Protein AF-A0A528GZ54-F1 (afdb_monomer_lite)

Secondary structure (DSSP, 8-state):
--S-S-TT-S--SS--SS--SSTT---TTSTT---TTTS--THHHHT-EE-S--HHHHHHHHHHHHHHHHHHHHHHTTT-TTPPP--------TTSSS-EE-HHHHGGGTT-S--S-SS----GGGS-HHHHHHHHHTTGGGS---

pLDDT: mean 95.81, std 5.02, range [57.47, 98.88]

Sequence (146 aa):
VGPDQLHGFEERLTTDIYPADFGWTPDYRKPGERIDWWYHNLGSVAGAGVAEITNQMEYDDEVAFHAVQKLYDFARVSDDASRRPWCLTVSFTHPHDPYVARRRYWDLYEDCPALEPKVGFIPYDKQDPHSQRLYRASDYDSFDIN

Foldseek 3Di:
DADDPQPPPPDDQDDDLDDPDCPPPDDPVDQLDEDPVPQAACCLVVVAEEDQDDSQRVVLVSLVVSQVVVVVVVVVCVPPPPDDDDDDDRDGPPPPDSNYYHPVVVVVCPPPPPPDDPDDDDDLVRDDPVVVSVCSSRVVVVDDRD

Structure (mmCIF, N/CA/C/O backbone):
data_AF-A0A528GZ54-F1
#
_entry.id   AF-A0A528GZ54-F1
#
loop_
_atom_site.group_PDB
_atom_site.id
_atom_site.type_symbol
_atom_site.label_atom_id
_atom_site.label_alt_id
_atom_site.label_comp_id
_atom_site.label_asym_id
_atom_site.label_entity_id
_atom_site.label_seq_id
_atom_site.pdbx_PDB_ins_code
_atom_site.Cartn_x
_atom_site.Cartn_y
_atom_site.Cartn_z
_atom_site.occupancy
_atom_site.B_iso_or_equiv
_atom_site.auth_seq_id
_atom_site.auth_comp_id
_atom_site.auth_asym_id
_atom_site.auth_atom_id
_atom_site.pdbx_PDB_model_num
ATOM 1 N N . VAL A 1 1 ? 1.351 15.829 5.282 1.00 67.38 1 VAL A N 1
ATOM 2 C CA . VAL A 1 1 ? 2.338 15.059 6.064 1.00 67.38 1 VAL A CA 1
ATOM 3 C C . VAL A 1 1 ? 3.014 16.010 7.036 1.00 67.38 1 VAL A C 1
ATOM 5 O O . VAL A 1 1 ? 3.308 17.137 6.646 1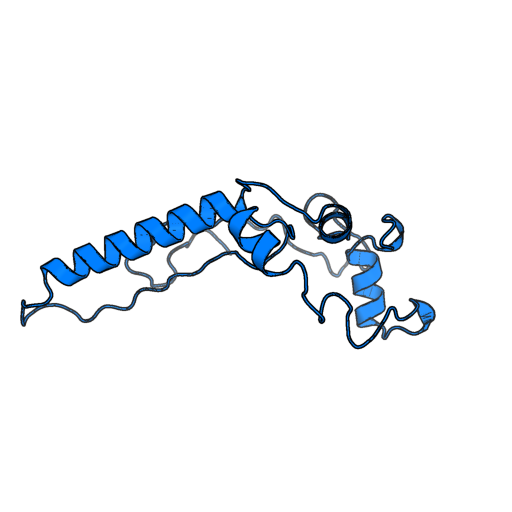.00 67.38 1 VAL A O 1
ATOM 8 N N . GLY A 1 2 ? 3.127 15.627 8.303 1.00 89.56 2 GLY A N 1
ATOM 9 C CA . GLY A 1 2 ? 3.556 16.505 9.387 1.00 89.56 2 GLY A CA 1
ATOM 10 C C . GLY A 1 2 ? 3.183 15.927 10.758 1.00 89.56 2 GLY A C 1
ATOM 11 O O . GLY A 1 2 ? 2.712 14.793 10.834 1.00 89.56 2 GLY A O 1
ATOM 12 N N . PRO A 1 3 ? 3.373 16.688 11.846 1.00 96.19 3 PRO A N 1
ATOM 13 C CA . PRO A 1 3 ? 3.263 16.161 13.209 1.00 96.19 3 PRO A CA 1
ATOM 14 C C . PRO A 1 3 ? 1.842 15.746 13.619 1.00 96.19 3 PRO A C 1
ATOM 16 O O . PRO A 1 3 ? 1.691 14.931 14.523 1.00 96.19 3 PRO A O 1
ATOM 19 N N . ASP A 1 4 ? 0.803 16.297 12.985 1.00 97.69 4 ASP A N 1
ATOM 20 C CA . ASP A 1 4 ? -0.580 15.872 13.219 1.00 97.69 4 ASP A CA 1
ATOM 21 C C . ASP A 1 4 ? -0.868 14.588 12.432 1.00 97.69 4 ASP A C 1
ATOM 23 O O . ASP A 1 4 ? -0.785 14.567 11.206 1.00 97.69 4 ASP A O 1
ATOM 27 N N . GLN A 1 5 ? -1.182 13.519 13.160 1.00 97.81 5 GLN A N 1
ATOM 28 C CA . GLN A 1 5 ? -1.466 12.186 12.624 1.00 97.81 5 GLN A CA 1
ATOM 29 C C . GLN A 1 5 ? -2.929 11.764 12.819 1.00 97.81 5 GLN A C 1
ATOM 31 O O . GLN A 1 5 ? -3.270 10.617 12.521 1.00 97.81 5 GLN A O 1
ATOM 36 N N . LEU A 1 6 ? -3.784 12.667 13.316 1.00 97.94 6 LEU A N 1
ATOM 37 C CA . LEU A 1 6 ? -5.209 12.419 13.540 1.00 97.94 6 LEU A CA 1
ATOM 38 C C . LEU A 1 6 ? -6.087 13.230 12.593 1.00 97.94 6 LEU A C 1
ATOM 40 O O . LEU A 1 6 ? -7.094 12.708 12.128 1.00 97.94 6 LEU A O 1
ATOM 44 N N . HIS A 1 7 ? -5.739 14.490 12.313 1.00 97.81 7 HIS A N 1
ATOM 45 C CA . HIS A 1 7 ? -6.468 15.350 11.371 1.00 97.81 7 HIS A CA 1
ATOM 46 C C . HIS A 1 7 ? -8.009 15.310 11.529 1.00 97.81 7 HIS A C 1
ATOM 48 O O . HIS A 1 7 ? -8.756 15.326 10.552 1.00 97.81 7 HIS A O 1
ATOM 54 N N . GLY A 1 8 ? -8.490 15.269 12.777 1.00 98.06 8 GLY A N 1
ATOM 55 C CA . GLY A 1 8 ? -9.917 15.248 13.121 1.00 98.06 8 GLY A CA 1
ATOM 56 C C . GLY A 1 8 ? -10.486 13.878 13.505 1.00 98.06 8 GLY A C 1
ATOM 57 O O . GLY A 1 8 ? -11.600 13.830 14.024 1.00 98.06 8 GLY A O 1
ATOM 58 N N . PHE A 1 9 ? -9.744 12.780 13.326 1.00 98.50 9 PHE A N 1
ATOM 59 C CA . PHE A 1 9 ? -10.110 11.500 13.934 1.00 98.50 9 PHE A CA 1
ATOM 60 C C . PHE A 1 9 ? -10.015 11.586 15.464 1.00 98.50 9 PHE A C 1
ATOM 62 O O . PHE A 1 9 ? -9.017 12.057 16.006 1.00 98.50 9 PHE A O 1
ATOM 69 N N . GLU A 1 10 ? -11.051 11.110 16.161 1.00 98.56 10 GLU A N 1
ATOM 70 C CA . GLU A 1 10 ? -11.055 11.031 17.632 1.00 98.56 10 GLU A CA 1
ATOM 71 C C . GLU A 1 10 ? -10.040 9.995 18.140 1.00 98.56 10 GLU A C 1
ATOM 73 O O . GLU A 1 10 ? -9.453 10.158 19.205 1.00 98.56 10 GLU A O 1
ATOM 78 N N . GLU A 1 11 ? -9.806 8.944 17.354 1.00 98.62 11 GLU A N 1
ATOM 79 C CA . GLU A 1 11 ? -8.901 7.849 17.676 1.00 98.62 11 GLU A CA 1
ATOM 80 C C . GLU A 1 11 ? -8.326 7.254 16.387 1.00 98.62 11 GLU A C 1
ATOM 82 O O . GLU A 1 11 ? -9.014 7.187 15.365 1.00 98.62 11 GLU A O 1
ATOM 87 N N . ARG A 1 12 ? -7.073 6.793 16.447 1.00 98.56 12 ARG A N 1
ATOM 88 C CA . ARG A 1 12 ? -6.391 6.075 15.366 1.00 98.56 12 ARG A CA 1
ATOM 89 C C . ARG A 1 12 ? -5.801 4.786 15.931 1.00 98.56 12 ARG A C 1
ATOM 91 O O . ARG A 1 12 ? -5.067 4.828 16.912 1.00 98.56 12 ARG A O 1
ATOM 98 N N . LEU A 1 13 ? -6.162 3.655 15.325 1.00 98.62 13 LEU A N 1
ATOM 99 C CA . LEU A 1 13 ? -5.914 2.321 15.891 1.00 98.62 13 LEU A CA 1
ATOM 100 C C . LEU A 1 13 ? -4.545 1.731 15.527 1.00 98.62 13 LEU A C 1
ATOM 102 O O . LEU A 1 13 ? -4.098 0.788 16.168 1.00 98.62 13 LEU A O 1
ATOM 106 N N . THR A 1 14 ? -3.890 2.264 14.498 1.00 98.50 14 THR A N 1
ATOM 107 C CA . THR A 1 14 ? -2.571 1.826 14.025 1.00 98.50 14 THR A CA 1
ATOM 108 C C . THR A 1 14 ? -1.706 3.038 13.688 1.00 98.50 14 THR A C 1
ATOM 110 O O . THR A 1 14 ? -2.213 4.122 13.379 1.00 98.50 14 THR A O 1
ATOM 113 N N . THR A 1 15 ? -0.384 2.866 13.721 1.00 97.88 15 THR A N 1
ATOM 114 C CA . THR A 1 15 ? 0.533 3.838 13.105 1.00 97.88 15 THR A CA 1
ATOM 115 C C . THR A 1 15 ? 0.328 3.891 11.583 1.00 97.88 15 THR A C 1
ATOM 117 O O . THR A 1 15 ? -0.399 3.081 11.007 1.00 97.88 15 THR A O 1
ATOM 120 N N . ASP A 1 16 ? 0.943 4.859 10.910 1.00 97.81 16 ASP A N 1
ATOM 121 C CA . ASP A 1 16 ? 1.087 4.817 9.453 1.00 97.81 16 ASP A CA 1
ATOM 122 C C . ASP A 1 16 ? 2.209 3.850 9.049 1.00 97.81 16 ASP A C 1
ATOM 124 O O . ASP A 1 16 ? 3.203 3.735 9.771 1.00 97.81 16 ASP A O 1
ATOM 128 N N . ILE A 1 17 ? 2.044 3.165 7.915 1.00 97.75 17 ILE A N 1
ATOM 129 C CA . ILE A 1 17 ? 3.095 2.324 7.323 1.00 97.75 17 ILE A CA 1
ATOM 130 C C . ILE A 1 17 ? 4.157 3.180 6.617 1.00 97.75 17 ILE A C 1
ATOM 132 O O . ILE A 1 17 ? 5.301 2.746 6.470 1.00 97.75 17 ILE A O 1
ATOM 136 N N . TYR A 1 18 ? 3.798 4.402 6.206 1.00 96.81 18 TYR A N 1
ATOM 137 C CA . TYR A 1 18 ? 4.689 5.325 5.516 1.00 96.81 18 TYR A CA 1
ATOM 138 C C . TYR A 1 18 ? 5.217 6.456 6.411 1.00 96.81 18 TYR A C 1
ATOM 140 O O . TYR A 1 18 ? 4.609 6.806 7.426 1.00 96.81 18 TYR A O 1
ATOM 148 N N . PRO A 1 19 ? 6.366 7.061 6.045 1.00 94.88 19 PRO A N 1
ATOM 149 C CA . PRO A 1 19 ? 6.961 8.147 6.813 1.00 94.88 19 PRO A CA 1
ATOM 150 C C . PRO A 1 19 ? 6.040 9.364 6.961 1.00 94.88 19 PRO A C 1
ATOM 152 O O . PRO A 1 19 ? 5.375 9.797 6.020 1.00 94.88 19 PRO A O 1
ATOM 155 N N . ALA A 1 20 ? 6.084 9.979 8.143 1.00 95.75 20 ALA A N 1
ATOM 156 C CA . ALA A 1 20 ? 5.334 11.192 8.473 1.00 95.75 20 ALA A CA 1
ATOM 157 C C . ALA A 1 20 ? 6.163 12.490 8.345 1.00 95.75 20 ALA A C 1
ATOM 159 O O . ALA A 1 20 ? 5.757 13.541 8.852 1.00 95.75 20 ALA A O 1
ATOM 160 N N . ASP A 1 21 ? 7.322 12.433 7.687 1.00 96.00 21 ASP A N 1
ATOM 161 C CA . ASP A 1 21 ? 8.257 13.550 7.537 1.00 96.00 21 ASP A CA 1
ATOM 162 C C . ASP A 1 21 ? 8.310 14.104 6.097 1.00 96.00 21 ASP A C 1
ATOM 164 O O . ASP A 1 21 ? 7.456 13.822 5.256 1.00 96.00 21 ASP A O 1
ATOM 168 N N . PHE A 1 22 ? 9.291 14.968 5.823 1.00 95.94 22 PHE A N 1
ATOM 169 C CA . PHE A 1 22 ? 9.501 15.587 4.509 1.00 95.94 22 PHE A CA 1
ATOM 170 C C . PHE A 1 22 ? 10.561 14.863 3.661 1.00 95.94 22 PHE A C 1
ATOM 172 O O . PHE A 1 22 ? 11.060 15.436 2.689 1.00 95.94 22 PHE A O 1
ATOM 179 N N . GLY A 1 23 ? 10.933 13.627 4.010 1.00 94.38 23 GLY A N 1
ATOM 180 C CA . GLY A 1 23 ? 12.007 12.874 3.360 1.00 94.38 23 GLY A CA 1
ATOM 181 C C . GLY A 1 23 ? 11.768 12.623 1.870 1.00 94.38 23 GLY A C 1
ATOM 182 O O . GLY A 1 23 ? 12.710 12.659 1.080 1.00 94.38 23 GLY A O 1
ATOM 183 N N . TRP A 1 24 ? 10.509 12.448 1.459 1.00 95.38 24 TRP A N 1
ATOM 184 C CA . TRP A 1 24 ? 10.116 12.188 0.065 1.00 95.38 24 TRP A CA 1
ATOM 185 C C . TRP A 1 24 ? 9.689 13.455 -0.680 1.00 95.38 24 TRP A C 1
ATOM 187 O O . TRP A 1 24 ? 8.703 13.474 -1.416 1.00 95.38 24 TRP A O 1
ATOM 197 N N . THR A 1 25 ? 10.424 14.549 -0.479 1.00 96.38 25 THR A N 1
ATOM 198 C CA . THR A 1 25 ? 10.163 15.813 -1.180 1.00 96.38 25 THR A CA 1
ATOM 199 C C . THR A 1 25 ? 10.898 15.838 -2.527 1.00 96.38 25 THR A C 1
ATOM 201 O O . THR A 1 25 ? 12.131 15.858 -2.537 1.00 96.38 25 THR A O 1
ATOM 204 N N . PRO A 1 26 ? 10.197 15.869 -3.678 1.00 94.25 26 PRO A N 1
ATOM 205 C CA . PRO A 1 26 ? 10.838 16.068 -4.976 1.00 94.25 26 PRO A CA 1
ATOM 206 C C . PRO A 1 26 ? 11.328 17.516 -5.144 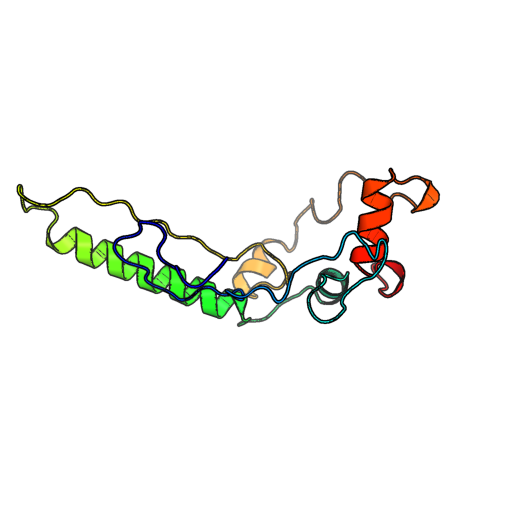1.00 94.25 26 PRO A C 1
ATOM 208 O O . PRO A 1 26 ? 10.747 18.450 -4.592 1.00 94.25 26 PRO A O 1
ATOM 211 N N . ASP A 1 27 ? 12.359 17.723 -5.970 1.00 96.19 27 ASP A N 1
ATOM 212 C CA . ASP A 1 27 ? 12.892 19.055 -6.281 1.00 96.19 27 ASP A CA 1
ATOM 213 C C . ASP A 1 27 ? 12.731 19.395 -7.769 1.00 96.19 27 ASP A C 1
ATOM 215 O O . ASP A 1 27 ? 13.465 18.911 -8.629 1.00 96.19 27 ASP A O 1
ATOM 219 N N . TYR A 1 28 ? 11.790 20.286 -8.091 1.00 96.44 28 TYR A N 1
ATOM 220 C CA . TYR A 1 28 ? 11.558 20.733 -9.472 1.00 96.44 28 TYR A CA 1
ATOM 221 C C . TYR A 1 28 ? 12.732 21.515 -10.076 1.00 96.44 28 TYR A C 1
ATOM 223 O O . TYR A 1 28 ? 12.788 21.674 -11.294 1.00 96.44 28 TYR A O 1
ATOM 231 N N . ARG A 1 29 ? 13.696 21.970 -9.266 1.00 97.62 29 ARG A N 1
ATOM 232 C CA . ARG A 1 29 ? 14.938 22.593 -9.755 1.00 97.62 29 ARG A CA 1
ATOM 233 C C . ARG A 1 29 ? 15.918 21.565 -10.325 1.00 97.62 29 ARG A C 1
ATOM 235 O O . ARG A 1 29 ? 16.882 21.960 -10.976 1.00 97.62 29 ARG A O 1
ATOM 242 N N . LYS A 1 30 ? 15.679 20.270 -10.094 1.00 95.81 30 LYS A N 1
ATOM 243 C CA . LYS A 1 30 ? 16.520 19.156 -10.543 1.00 95.81 30 LYS A CA 1
ATOM 244 C C . LYS A 1 30 ? 15.714 18.150 -11.382 1.00 95.81 30 LYS A C 1
ATOM 246 O O . LYS A 1 30 ? 15.546 16.992 -10.998 1.00 95.81 30 LYS A O 1
ATOM 251 N N . PRO A 1 31 ? 15.159 18.575 -12.531 1.00 94.31 31 PRO A N 1
ATOM 252 C CA . PRO A 1 31 ? 14.343 17.696 -13.357 1.00 94.31 31 PRO A CA 1
ATOM 253 C C . PRO A 1 31 ? 15.168 16.517 -13.886 1.00 94.31 31 PRO A C 1
ATOM 255 O O . PRO A 1 31 ? 16.260 16.697 -14.419 1.00 94.31 31 PRO A O 1
ATOM 258 N N . GLY A 1 32 ? 14.616 15.310 -13.771 1.00 90.94 32 GLY A N 1
ATOM 259 C CA . GLY A 1 32 ? 15.253 14.074 -14.235 1.00 90.94 32 GLY A CA 1
ATOM 260 C C . GLY A 1 32 ? 16.138 13.375 -13.200 1.00 90.94 32 GLY A C 1
ATOM 261 O O . GLY A 1 32 ? 16.539 12.246 -13.457 1.00 90.94 32 GLY A O 1
ATOM 262 N N . GLU A 1 33 ? 16.409 13.991 -12.044 1.00 93.44 33 GLU A N 1
ATOM 263 C CA . GLU A 1 33 ? 17.039 13.300 -10.913 1.00 93.44 33 GLU A CA 1
ATOM 264 C C . GLU A 1 33 ? 16.061 12.283 -10.303 1.00 93.44 33 GLU A C 1
ATOM 266 O O . GLU A 1 33 ? 14.866 12.566 -10.157 1.00 93.44 33 GLU A O 1
ATOM 271 N N . ARG A 1 34 ? 16.578 11.107 -9.931 1.00 93.19 34 ARG A N 1
ATOM 272 C CA . ARG A 1 34 ? 15.860 10.103 -9.138 1.00 93.19 34 ARG A CA 1
ATOM 273 C C . ARG A 1 34 ? 16.545 9.920 -7.788 1.00 93.19 34 ARG A C 1
ATOM 275 O O . ARG A 1 34 ? 17.743 10.164 -7.664 1.00 93.19 34 ARG A O 1
ATOM 282 N N . ILE A 1 35 ? 15.785 9.476 -6.790 1.00 93.19 35 ILE A N 1
ATOM 283 C CA . ILE A 1 35 ? 16.307 9.193 -5.452 1.00 93.19 35 ILE A CA 1
ATOM 284 C C . ILE A 1 35 ? 16.069 7.716 -5.136 1.00 93.19 35 ILE A C 1
ATOM 286 O O . ILE A 1 35 ? 14.982 7.330 -4.710 1.00 93.19 35 ILE A O 1
ATOM 290 N N . ASP A 1 36 ? 17.099 6.898 -5.355 1.00 89.88 36 ASP A N 1
ATOM 291 C CA . ASP A 1 36 ? 16.999 5.432 -5.395 1.00 89.88 36 ASP A CA 1
ATOM 292 C C . ASP A 1 36 ? 16.386 4.791 -4.148 1.00 89.88 36 ASP A C 1
ATOM 294 O O . ASP A 1 36 ? 15.720 3.768 -4.253 1.00 89.88 36 ASP A O 1
ATOM 298 N N . TRP A 1 37 ? 16.594 5.384 -2.971 1.00 89.06 37 TRP A N 1
ATOM 299 C CA . TRP A 1 37 ? 16.177 4.776 -1.708 1.00 89.06 37 TRP A CA 1
ATOM 300 C C . TRP A 1 37 ? 14.665 4.846 -1.436 1.00 89.06 37 TRP A C 1
ATOM 302 O O . TRP A 1 37 ? 14.201 4.164 -0.527 1.00 89.06 37 TRP A O 1
ATOM 312 N N . TRP A 1 38 ? 13.895 5.638 -2.195 1.00 92.31 38 TRP A N 1
ATOM 313 C CA . TRP A 1 38 ? 12.428 5.690 -2.060 1.00 92.31 38 TRP A CA 1
ATOM 314 C C . TRP A 1 38 ? 11.651 5.774 -3.365 1.00 92.31 38 TRP A C 1
ATOM 316 O O . TRP A 1 38 ? 10.452 5.498 -3.370 1.00 92.31 38 TRP A O 1
ATOM 326 N N . TYR A 1 39 ? 12.283 6.165 -4.474 1.00 92.56 39 TYR A N 1
ATOM 327 C CA . TYR A 1 39 ? 11.618 6.059 -5.764 1.00 92.56 39 TYR A CA 1
ATOM 328 C C . TYR A 1 39 ? 11.298 4.594 -6.036 1.00 92.56 39 TYR A C 1
ATOM 330 O O . TYR A 1 39 ? 12.176 3.731 -5.947 1.00 92.56 39 TYR A O 1
ATOM 338 N N . HIS A 1 40 ? 10.057 4.341 -6.448 1.00 93.62 40 HIS A N 1
ATOM 339 C CA . HIS A 1 40 ? 9.706 3.055 -7.023 1.00 93.62 40 HIS A CA 1
ATOM 340 C C . HIS A 1 40 ? 10.647 2.723 -8.176 1.00 93.62 40 HIS A C 1
ATOM 342 O O . HIS A 1 40 ? 11.149 3.598 -8.891 1.00 93.62 40 HIS A O 1
ATOM 348 N N . ASN A 1 41 ? 10.878 1.433 -8.342 1.00 93.88 41 ASN A N 1
ATOM 349 C CA . ASN A 1 41 ? 11.563 0.885 -9.488 1.00 93.88 41 ASN A CA 1
ATOM 350 C C . ASN A 1 41 ? 10.846 -0.385 -9.942 1.00 93.88 41 ASN A C 1
ATOM 352 O O . ASN A 1 41 ? 9.967 -0.907 -9.253 1.00 93.88 41 ASN A O 1
ATOM 356 N N . LEU A 1 42 ? 11.225 -0.884 -11.110 1.00 94.25 42 LEU A N 1
ATOM 357 C CA . LEU A 1 42 ? 10.639 -2.092 -11.675 1.00 94.25 42 LEU A CA 1
ATOM 358 C C . LEU A 1 42 ? 11.065 -3.398 -10.971 1.00 94.25 42 LEU A C 1
ATOM 360 O O . LEU A 1 42 ? 10.589 -4.477 -11.327 1.00 94.25 42 LEU A O 1
ATOM 364 N N . GLY A 1 43 ? 11.848 -3.314 -9.893 1.00 93.31 43 GLY A N 1
ATOM 365 C CA . GLY A 1 43 ? 12.158 -4.436 -9.011 1.00 93.31 43 GLY A CA 1
ATOM 366 C C . GLY A 1 43 ? 10.926 -5.055 -8.349 1.00 93.31 43 GLY A C 1
ATOM 367 O O . GLY A 1 43 ? 10.909 -6.267 -8.148 1.00 93.31 43 GLY A O 1
ATOM 368 N N . SER A 1 44 ? 9.863 -4.282 -8.093 1.00 94.19 44 SER A N 1
ATOM 369 C CA . SER A 1 44 ? 8.587 -4.833 -7.605 1.00 94.19 44 SER A CA 1
ATOM 370 C C . SER A 1 44 ? 7.950 -5.808 -8.602 1.00 94.19 44 SER A C 1
ATOM 372 O O . SER A 1 44 ? 7.311 -6.769 -8.181 1.00 94.19 44 SER A O 1
ATOM 374 N N . VAL A 1 45 ? 8.139 -5.584 -9.911 1.00 95.25 45 VAL A N 1
ATOM 375 C CA . VAL A 1 45 ? 7.654 -6.476 -10.978 1.00 95.25 45 VAL A CA 1
ATOM 376 C C . VAL A 1 45 ? 8.552 -7.706 -11.082 1.00 95.25 45 VAL A C 1
ATOM 378 O O . VAL A 1 45 ? 8.063 -8.827 -10.994 1.00 95.25 45 VAL A O 1
ATOM 381 N N . ALA A 1 46 ? 9.868 -7.506 -11.203 1.00 94.44 46 ALA A N 1
ATOM 382 C CA . ALA A 1 46 ? 10.827 -8.606 -11.337 1.00 94.44 46 ALA A CA 1
ATOM 383 C C . ALA A 1 46 ? 10.861 -9.532 -10.102 1.00 94.44 46 ALA A C 1
ATOM 385 O O . ALA A 1 46 ? 11.144 -10.722 -10.221 1.00 94.44 46 ALA A O 1
ATOM 386 N N . GLY A 1 47 ? 10.571 -8.990 -8.916 1.00 95.56 47 GLY A N 1
ATOM 387 C CA . GLY A 1 47 ? 10.526 -9.708 -7.641 1.00 95.56 47 GLY A CA 1
ATOM 388 C C . GLY A 1 47 ? 9.132 -10.162 -7.200 1.00 95.56 47 GLY A C 1
ATOM 389 O O . GLY A 1 47 ? 8.968 -10.526 -6.034 1.00 95.56 47 GLY A O 1
ATOM 390 N N . ALA A 1 48 ? 8.125 -10.111 -8.077 1.00 97.50 48 ALA A N 1
ATOM 391 C CA . ALA A 1 48 ? 6.774 -10.560 -7.755 1.00 97.50 48 ALA A CA 1
ATOM 392 C C . ALA A 1 48 ? 6.744 -12.055 -7.383 1.00 97.50 48 ALA A C 1
ATOM 394 O O . ALA A 1 48 ? 7.518 -12.860 -7.906 1.00 97.50 48 ALA A O 1
ATOM 395 N N . GLY A 1 49 ? 5.836 -12.457 -6.489 1.00 97.75 49 GLY A N 1
ATOM 396 C CA . GLY A 1 49 ? 5.729 -13.868 -6.120 1.00 97.75 49 GLY A CA 1
ATOM 397 C C . GLY A 1 49 ? 4.943 -14.162 -4.850 1.00 97.75 49 GLY A C 1
ATOM 398 O O . GLY A 1 49 ? 3.907 -13.560 -4.570 1.00 97.75 49 GLY A O 1
ATOM 399 N N . VAL A 1 50 ? 5.429 -15.144 -4.089 1.00 98.50 50 VAL A N 1
ATOM 400 C CA . VAL A 1 50 ? 4.719 -15.702 -2.933 1.00 98.50 50 VAL A CA 1
ATOM 401 C C . VAL A 1 50 ? 5.552 -15.597 -1.667 1.00 98.50 50 VAL A C 1
ATOM 403 O O . VAL A 1 50 ? 6.699 -16.039 -1.631 1.00 98.50 50 VAL A O 1
ATOM 406 N N . ALA A 1 51 ? 4.936 -15.080 -0.607 1.00 98.44 51 ALA A N 1
ATOM 407 C CA . ALA A 1 51 ? 5.460 -15.120 0.752 1.00 98.44 51 ALA A CA 1
ATOM 408 C C . ALA A 1 51 ? 4.299 -15.214 1.745 1.00 98.44 51 ALA A C 1
ATOM 410 O O . ALA A 1 51 ? 3.200 -14.735 1.476 1.00 98.44 51 ALA A O 1
ATOM 411 N N . GLU A 1 52 ? 4.538 -15.800 2.916 1.00 98.38 52 GLU A N 1
ATOM 412 C CA . GLU A 1 52 ? 3.498 -15.900 3.950 1.00 98.38 52 GLU A CA 1
ATOM 413 C C . GLU A 1 52 ? 3.383 -14.633 4.814 1.00 98.38 52 GLU A C 1
ATOM 415 O O . GLU A 1 52 ? 2.339 -14.385 5.430 1.00 98.38 52 GLU A O 1
ATOM 420 N N . ILE A 1 53 ? 4.434 -13.805 4.816 1.00 98.19 53 ILE A N 1
ATOM 421 C CA . ILE A 1 53 ? 4.484 -12.511 5.495 1.00 98.19 53 ILE A CA 1
ATOM 422 C C . ILE A 1 53 ? 5.327 -11.507 4.699 1.00 98.19 53 ILE A C 1
ATOM 424 O O . ILE A 1 53 ? 6.316 -11.869 4.062 1.00 98.19 53 ILE A O 1
ATOM 428 N N . THR A 1 54 ? 4.919 -10.243 4.742 1.00 98.38 54 THR A N 1
ATOM 429 C CA . THR A 1 54 ? 5.608 -9.061 4.205 1.00 98.38 54 THR A CA 1
ATOM 430 C C . THR A 1 54 ? 5.310 -7.888 5.137 1.00 98.38 54 THR A C 1
ATOM 432 O O . THR A 1 54 ? 4.360 -7.961 5.914 1.00 98.38 54 THR A O 1
ATOM 435 N N . ASN A 1 55 ? 6.053 -6.785 5.010 1.00 97.69 55 ASN A N 1
ATOM 436 C CA . ASN A 1 55 ? 5.763 -5.539 5.735 1.00 97.69 55 ASN A CA 1
ATOM 437 C C . ASN A 1 55 ? 4.290 -5.106 5.580 1.00 97.69 55 ASN A C 1
ATOM 439 O O . ASN A 1 55 ? 3.628 -4.741 6.543 1.00 97.69 55 ASN A O 1
ATOM 443 N N . GLN A 1 56 ? 3.752 -5.217 4.361 1.00 98.31 56 GLN A N 1
ATOM 444 C CA . GLN A 1 56 ? 2.359 -4.877 4.075 1.00 98.31 56 GLN A CA 1
ATOM 445 C C . GLN A 1 56 ? 1.358 -5.869 4.673 1.00 98.31 56 GLN A C 1
ATOM 447 O O . GLN A 1 56 ? 0.284 -5.465 5.103 1.00 98.31 56 GLN A O 1
ATOM 452 N N . MET A 1 57 ? 1.674 -7.169 4.679 1.00 98.62 57 MET A N 1
ATOM 453 C CA . MET A 1 57 ? 0.766 -8.181 5.235 1.00 98.62 57 MET A CA 1
ATOM 454 C C . MET A 1 57 ? 0.723 -8.123 6.756 1.00 98.62 57 MET A C 1
ATOM 456 O O . MET A 1 57 ? -0.345 -8.311 7.321 1.00 98.62 57 MET A O 1
ATOM 460 N N . GLU A 1 58 ? 1.849 -7.826 7.404 1.00 98.69 58 GLU A N 1
ATOM 461 C CA . GLU A 1 58 ? 1.887 -7.560 8.842 1.00 98.69 58 GLU A CA 1
ATOM 462 C C . GLU A 1 58 ? 1.009 -6.353 9.195 1.00 98.69 58 GLU A C 1
ATOM 464 O O . GLU A 1 58 ? 0.136 -6.459 10.056 1.00 98.69 58 GLU A O 1
ATOM 469 N N . TYR A 1 59 ? 1.170 -5.246 8.460 1.00 98.75 59 TYR A N 1
ATOM 470 C CA . TYR A 1 59 ? 0.364 -4.043 8.650 1.00 98.75 59 TYR A CA 1
ATOM 471 C C . TYR A 1 59 ? -1.137 -4.303 8.4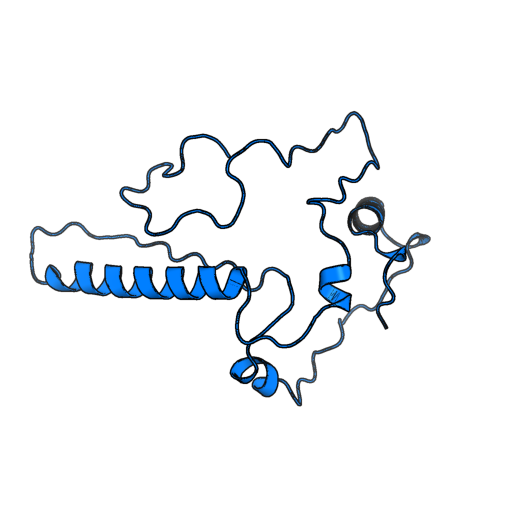60 1.00 98.75 59 TYR A C 1
ATOM 473 O O . TYR A 1 59 ? -1.943 -3.965 9.325 1.00 98.75 59 TYR A O 1
ATOM 481 N N . ASP A 1 60 ? -1.528 -4.934 7.351 1.00 98.81 60 ASP A N 1
ATOM 482 C CA . ASP A 1 60 ? -2.943 -5.162 7.046 1.00 98.81 60 ASP A CA 1
ATOM 483 C C . ASP A 1 60 ? -3.604 -6.193 7.964 1.00 98.81 60 ASP A C 1
ATOM 485 O O . ASP A 1 60 ? -4.790 -6.052 8.278 1.00 98.81 60 ASP A O 1
ATOM 489 N N . ASP A 1 61 ? -2.858 -7.198 8.432 1.00 98.81 61 ASP A N 1
ATOM 490 C CA . ASP A 1 61 ? -3.348 -8.127 9.451 1.00 98.81 61 ASP A CA 1
ATOM 491 C C . ASP A 1 61 ? -3.667 -7.373 10.760 1.00 98.81 61 ASP A C 1
ATOM 493 O O . ASP A 1 61 ? -4.722 -7.603 11.359 1.00 98.81 61 ASP A O 1
ATOM 497 N N . GLU A 1 62 ? -2.810 -6.433 11.180 1.00 98.75 62 GLU A N 1
ATOM 498 C CA . GLU A 1 62 ? -3.032 -5.603 12.373 1.00 98.75 62 GLU A CA 1
ATOM 499 C C . GLU A 1 62 ? -4.191 -4.608 12.180 1.00 98.75 62 GLU A C 1
ATOM 501 O O . GLU A 1 62 ? -5.057 -4.486 13.053 1.00 98.75 62 GLU A O 1
ATOM 506 N N . VAL A 1 63 ? -4.279 -3.956 11.013 1.00 98.88 63 VAL A N 1
ATOM 507 C CA . VAL A 1 63 ? -5.408 -3.080 10.648 1.00 98.88 63 VAL A CA 1
ATOM 508 C C . VAL A 1 63 ? -6.729 -3.845 10.715 1.00 98.88 63 VAL A C 1
ATOM 510 O O . VAL A 1 63 ? -7.687 -3.366 11.332 1.00 98.88 63 VAL A O 1
ATOM 513 N N . ALA A 1 64 ? -6.794 -5.041 10.121 1.00 98.88 64 ALA A N 1
ATOM 514 C CA . ALA A 1 64 ? -7.990 -5.877 10.152 1.00 98.88 64 ALA A CA 1
ATOM 515 C C . ALA A 1 64 ? -8.354 -6.275 11.587 1.00 98.88 64 ALA A C 1
ATOM 517 O O . ALA A 1 64 ? -9.516 -6.156 11.990 1.00 98.88 64 ALA A O 1
ATOM 518 N N . PHE A 1 65 ? -7.369 -6.729 12.364 1.00 98.88 65 PHE A N 1
ATOM 519 C CA . PHE A 1 65 ? -7.569 -7.155 13.743 1.00 98.88 65 PHE A CA 1
ATOM 520 C C . PHE A 1 65 ? -8.133 -6.024 14.613 1.00 98.88 65 PHE A C 1
ATOM 522 O O . PHE A 1 65 ? -9.189 -6.192 15.233 1.00 98.88 65 PHE A O 1
ATOM 529 N N . HIS A 1 66 ? -7.494 -4.850 14.609 1.00 98.88 66 HIS A N 1
ATOM 530 C CA . HIS A 1 66 ? -7.947 -3.710 15.404 1.00 98.88 66 HIS A CA 1
ATOM 531 C C . HIS A 1 66 ? -9.298 -3.164 14.938 1.00 98.88 66 HIS A C 1
ATOM 533 O O . HIS A 1 66 ? -10.125 -2.791 15.771 1.00 98.88 66 HIS A O 1
ATOM 539 N N . ALA A 1 67 ? -9.576 -3.159 13.632 1.00 98.88 67 ALA A N 1
ATOM 540 C CA . ALA A 1 67 ? -10.885 -2.760 13.124 1.00 98.88 67 ALA A CA 1
ATOM 541 C C . ALA A 1 67 ? -12.001 -3.678 13.643 1.00 98.88 67 ALA A C 1
ATOM 543 O O . ALA A 1 67 ? -13.026 -3.198 14.134 1.00 98.88 67 ALA A O 1
ATOM 544 N N . VAL A 1 68 ? -11.793 -4.997 13.591 1.00 98.88 68 VAL A N 1
ATOM 545 C CA . VAL A 1 68 ? -12.750 -5.980 14.117 1.00 98.88 68 VAL A CA 1
ATOM 546 C C . VAL A 1 68 ? -12.929 -5.812 15.625 1.00 98.88 68 VAL A C 1
ATOM 548 O O . VAL A 1 68 ? -14.062 -5.778 16.106 1.00 98.88 68 VAL A O 1
ATOM 551 N N . GLN A 1 69 ? -11.837 -5.644 16.374 1.00 98.81 69 GLN A N 1
ATOM 552 C CA . GLN A 1 69 ? -11.900 -5.360 17.806 1.00 98.81 69 GLN A CA 1
ATOM 553 C C . GLN A 1 69 ? -12.726 -4.097 18.096 1.00 98.81 69 GLN A C 1
ATOM 555 O O . GLN A 1 69 ? -13.599 -4.121 18.965 1.00 98.81 69 GLN A O 1
ATOM 560 N N . LYS A 1 70 ? -12.526 -3.021 17.325 1.00 98.69 70 LYS A N 1
ATOM 561 C CA . LYS A 1 70 ? -13.257 -1.764 17.508 1.00 98.69 70 LYS A CA 1
ATOM 562 C C . LYS A 1 70 ? -14.751 -1.904 17.227 1.00 98.69 70 LYS A C 1
ATOM 564 O O . LYS A 1 70 ? -15.570 -1.338 17.950 1.00 98.69 70 LYS A O 1
ATOM 569 N N . LEU A 1 71 ? -15.121 -2.694 16.219 1.00 98.69 71 LEU A N 1
ATOM 570 C CA . LEU A 1 71 ? -16.522 -3.027 15.954 1.00 98.69 71 LEU A CA 1
ATOM 571 C C . LEU A 1 71 ? -17.155 -3.781 17.132 1.00 98.69 71 LEU A C 1
ATOM 573 O O . LEU A 1 71 ? -18.286 -3.469 17.510 1.00 98.69 71 LEU A O 1
ATOM 577 N N . TYR A 1 72 ? -16.432 -4.719 17.754 1.00 98.62 72 TYR A N 1
ATOM 578 C CA . TYR A 1 72 ? -16.909 -5.389 18.968 1.00 98.62 72 TYR A CA 1
ATOM 579 C C . TYR A 1 72 ? -17.084 -4.420 20.141 1.00 98.62 72 TYR A C 1
ATOM 581 O O . TYR A 1 72 ? -18.071 -4.528 20.869 1.00 98.62 72 TYR A O 1
ATOM 589 N N . ASP A 1 73 ? -16.183 -3.453 20.312 1.00 98.25 73 ASP A N 1
ATOM 590 C CA . ASP A 1 73 ? -16.327 -2.424 21.344 1.00 98.25 73 ASP A CA 1
ATOM 591 C C . ASP A 1 73 ? -17.575 -1.560 21.111 1.00 98.25 73 ASP A C 1
ATOM 593 O O . ASP A 1 73 ? -18.353 -1.340 22.042 1.00 98.25 73 ASP A O 1
ATOM 597 N N . PHE A 1 74 ? -17.832 -1.139 19.868 1.00 97.88 74 PHE A N 1
ATOM 598 C CA . PHE A 1 74 ? -19.054 -0.405 19.522 1.00 97.88 74 PHE A CA 1
ATOM 599 C C . PHE A 1 74 ? -20.328 -1.233 19.715 1.00 97.88 74 PHE A C 1
ATOM 601 O O . PHE A 1 74 ? -21.364 -0.685 20.098 1.00 97.88 74 PHE A O 1
ATOM 608 N N . ALA A 1 75 ? -20.270 -2.547 19.490 1.00 97.75 75 ALA A N 1
ATOM 609 C CA . ALA A 1 75 ? -21.414 -3.431 19.683 1.00 97.75 75 ALA A CA 1
ATOM 610 C C . ALA A 1 75 ? -21.847 -3.528 21.158 1.00 97.75 75 ALA A C 1
ATOM 612 O O . ALA A 1 75 ? -23.041 -3.656 21.428 1.00 97.75 75 ALA A O 1
ATOM 613 N N . ARG A 1 76 ? -20.919 -3.402 22.121 1.00 97.56 76 ARG A N 1
ATOM 614 C CA . ARG A 1 76 ? -21.229 -3.477 23.568 1.00 97.56 76 ARG A CA 1
ATOM 615 C C . ARG A 1 76 ? -22.197 -2.400 24.049 1.00 97.56 76 ARG A C 1
ATOM 617 O O . ARG A 1 76 ? -22.903 -2.620 25.024 1.00 97.56 76 ARG A O 1
ATOM 624 N N . VAL A 1 77 ? -22.215 -1.249 23.382 1.00 96.31 77 VAL A N 1
ATOM 625 C CA . VAL A 1 77 ? -23.092 -0.119 23.718 1.00 96.31 77 VAL A CA 1
ATOM 626 C C . VAL A 1 77 ? -24.254 0.022 22.738 1.00 96.31 77 VAL A C 1
ATOM 628 O O . VAL A 1 77 ? -24.924 1.043 22.744 1.00 96.31 77 VAL A O 1
ATOM 631 N N . SER A 1 78 ? -24.492 -0.965 21.868 1.00 93.94 78 SER A N 1
ATOM 632 C CA . SER A 1 78 ? -25.449 -0.848 20.756 1.00 93.94 78 SER A CA 1
ATOM 633 C C . SER A 1 78 ? -26.892 -0.565 21.193 1.00 93.94 78 SER A C 1
ATOM 635 O O . SER A 1 78 ? -27.575 0.199 20.503 1.00 93.94 78 SER A O 1
ATOM 637 N N . ASP A 1 79 ? -27.298 -1.097 22.349 1.00 96.56 79 ASP A N 1
ATOM 638 C CA . ASP A 1 79 ? -28.626 -0.917 22.953 1.00 96.56 79 ASP A CA 1
ATOM 639 C C . ASP A 1 79 ? -28.749 0.353 23.820 1.00 96.56 79 ASP A C 1
ATOM 641 O O . ASP A 1 79 ? -29.842 0.691 24.278 1.00 96.56 79 ASP A O 1
ATOM 645 N N . ASP A 1 80 ? -27.652 1.082 24.053 1.00 97.38 80 ASP A N 1
ATOM 646 C CA . ASP A 1 80 ? -27.689 2.347 24.787 1.00 97.38 80 ASP A CA 1
ATOM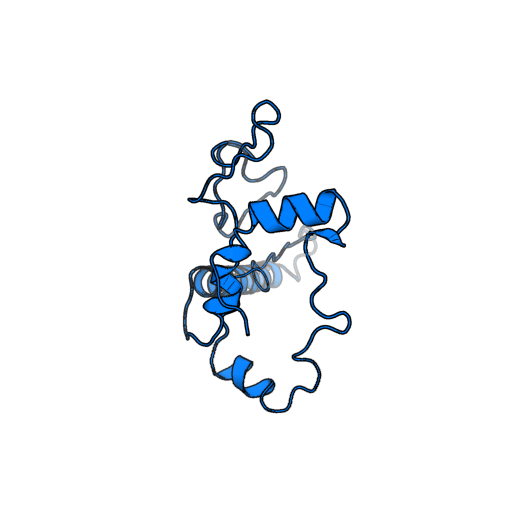 647 C C . ASP A 1 80 ? -28.258 3.460 23.893 1.00 97.38 80 ASP A C 1
ATOM 649 O O . ASP A 1 80 ? -27.628 3.901 22.929 1.00 97.38 80 ASP A O 1
ATOM 653 N N . ALA A 1 81 ? -29.452 3.951 24.235 1.00 96.31 81 ALA A N 1
ATOM 654 C CA . ALA A 1 81 ? -30.133 5.021 23.505 1.00 96.31 81 ALA A CA 1
ATOM 655 C C . ALA A 1 81 ? -29.365 6.359 23.502 1.00 96.31 81 ALA A C 1
ATOM 657 O O . ALA A 1 81 ? -29.636 7.214 22.660 1.00 96.31 81 ALA A O 1
ATOM 658 N N . SER A 1 82 ? -28.424 6.551 24.431 1.00 97.06 82 SER A N 1
ATOM 659 C CA . SER A 1 82 ? -27.588 7.750 24.531 1.00 97.06 82 SER A CA 1
ATOM 660 C C . SER A 1 82 ? -26.288 7.669 23.723 1.00 97.06 82 SER A C 1
ATOM 662 O O . SER A 1 82 ? -25.555 8.660 23.638 1.00 97.06 82 SER A O 1
ATOM 664 N N . ARG A 1 83 ? -25.986 6.519 23.101 1.00 97.00 83 ARG A N 1
ATOM 665 C CA . ARG A 1 83 ? -24.739 6.325 22.352 1.00 97.00 83 ARG A CA 1
ATOM 666 C C . ARG A 1 83 ? -24.617 7.302 21.180 1.00 97.00 83 ARG A C 1
ATOM 668 O O . ARG A 1 83 ? -25.576 7.563 20.451 1.00 97.00 83 ARG A O 1
ATOM 675 N N . ARG A 1 84 ? -23.392 7.761 20.909 1.00 97.38 84 ARG A N 1
ATOM 676 C CA . ARG A 1 84 ? -23.088 8.461 19.652 1.00 97.38 84 ARG A CA 1
ATOM 677 C C . ARG A 1 84 ? -23.093 7.459 18.483 1.00 97.38 84 ARG A C 1
ATOM 679 O O . ARG A 1 84 ? -22.655 6.317 18.664 1.00 97.38 84 ARG A O 1
ATOM 686 N N . PRO A 1 85 ? -23.555 7.843 17.278 1.00 97.12 85 PRO A N 1
ATOM 687 C CA . PRO A 1 85 ? -23.216 7.090 16.076 1.00 97.12 85 PRO A CA 1
ATOM 688 C C . PRO A 1 85 ? -21.698 7.140 15.862 1.00 97.12 85 PRO A C 1
ATOM 690 O O . PRO A 1 85 ? -21.037 8.095 16.273 1.00 97.12 85 PRO A O 1
ATOM 693 N N . TRP A 1 86 ? -21.147 6.117 15.219 1.00 98.12 86 TRP A N 1
ATOM 694 C CA . TRP A 1 86 ? -19.720 6.028 14.927 1.00 98.12 86 TRP A CA 1
ATOM 695 C C . TRP A 1 86 ? -19.480 5.994 13.420 1.00 98.12 86 TRP A C 1
ATOM 697 O O . TRP A 1 86 ? -20.344 5.599 12.638 1.00 98.12 86 TRP A O 1
ATOM 707 N N . CYS A 1 87 ? -18.278 6.402 13.030 1.00 98.56 87 CYS A N 1
ATOM 708 C CA . CYS A 1 87 ? -17.724 6.217 11.699 1.00 98.56 87 CYS A CA 1
ATOM 709 C C . CYS A 1 87 ? -16.320 5.632 11.889 1.00 98.56 87 CYS A C 1
ATOM 711 O O . CYS A 1 87 ? -15.514 6.222 12.606 1.00 98.56 87 CYS A O 1
ATOM 713 N N . LEU A 1 88 ? -16.056 4.462 11.306 1.00 98.81 88 LEU A N 1
ATOM 714 C CA . LEU A 1 88 ? -14.765 3.780 11.373 1.00 98.81 88 LEU A CA 1
ATOM 715 C C . LEU A 1 88 ? -14.197 3.667 9.961 1.00 98.81 88 LEU A C 1
ATOM 717 O O . LEU A 1 88 ? -14.819 3.050 9.097 1.00 98.81 88 LEU A O 1
ATOM 721 N N . THR A 1 89 ? -13.011 4.228 9.746 1.00 98.81 89 THR A N 1
ATOM 722 C CA . THR A 1 89 ? -12.257 4.058 8.502 1.00 98.81 89 THR A CA 1
ATOM 723 C C . THR A 1 89 ? -11.286 2.897 8.668 1.00 98.81 89 THR A C 1
ATOM 725 O O . THR A 1 89 ? -10.428 2.934 9.546 1.00 98.81 89 THR A O 1
ATOM 728 N N . VAL A 1 90 ? -11.409 1.879 7.816 1.00 98.81 90 VAL A N 1
ATOM 729 C CA . VAL A 1 90 ? -10.480 0.743 7.748 1.00 98.81 90 VAL A CA 1
ATOM 730 C C . VAL A 1 90 ? -9.724 0.859 6.430 1.00 98.81 90 VAL A C 1
ATOM 732 O O . VAL A 1 90 ? -10.322 0.706 5.367 1.00 98.81 90 VAL A O 1
ATOM 735 N N . SER A 1 91 ? -8.440 1.210 6.500 1.00 98.69 91 SER A N 1
ATOM 736 C CA . SER A 1 91 ? -7.619 1.544 5.333 1.00 98.69 91 SER A CA 1
ATOM 737 C C . SER A 1 91 ? -6.456 0.568 5.216 1.00 98.69 91 SER A C 1
ATOM 739 O O . SER A 1 91 ? -5.491 0.675 5.966 1.00 98.69 91 SER A O 1
ATOM 741 N N . PHE A 1 92 ? -6.566 -0.374 4.283 1.00 98.75 92 PHE A N 1
ATOM 742 C CA . PHE A 1 92 ? -5.523 -1.354 3.981 1.00 98.75 92 PHE A CA 1
ATOM 743 C C . PHE A 1 92 ? -4.459 -0.772 3.042 1.00 98.75 92 PHE A C 1
ATOM 745 O O . PHE A 1 92 ? -4.755 0.136 2.261 1.00 98.75 92 PHE A O 1
ATOM 752 N N . THR A 1 93 ? -3.239 -1.305 3.100 1.00 98.50 93 THR A N 1
ATOM 753 C CA . THR A 1 93 ? -2.150 -0.968 2.175 1.00 98.50 93 THR A CA 1
ATOM 754 C C . THR A 1 93 ? -2.200 -1.815 0.901 1.00 98.50 93 THR A C 1
ATOM 756 O O . THR A 1 93 ? -1.892 -1.317 -0.182 1.00 98.50 93 THR A O 1
ATOM 759 N N . HIS A 1 94 ? -2.649 -3.073 0.965 1.00 98.38 94 HIS A N 1
ATOM 760 C CA . HIS A 1 94 ? -2.854 -3.864 -0.250 1.00 98.38 94 HIS A CA 1
ATOM 761 C C . HIS A 1 94 ? -3.976 -3.266 -1.123 1.00 98.38 94 HIS A C 1
ATOM 763 O O . HIS A 1 94 ? -4.978 -2.775 -0.597 1.00 98.38 94 HIS A O 1
ATOM 769 N N . PRO A 1 95 ? -3.867 -3.346 -2.465 1.00 98.06 95 PRO A N 1
ATOM 770 C CA . PRO A 1 95 ? -2.890 -4.116 -3.240 1.00 98.06 95 PRO A CA 1
ATOM 771 C C . PRO A 1 95 ? -1.690 -3.285 -3.736 1.00 98.06 95 PRO A C 1
ATOM 773 O O . PRO A 1 95 ? -1.182 -3.562 -4.822 1.00 98.06 95 PRO A O 1
ATOM 776 N N . HIS A 1 96 ? -1.253 -2.256 -2.996 1.00 98.31 96 HIS A N 1
ATOM 777 C CA . HIS A 1 96 ? 0.005 -1.569 -3.309 1.00 98.31 96 HIS A CA 1
ATOM 778 C C . HIS A 1 96 ? 1.159 -2.589 -3.385 1.00 98.31 96 HIS A C 1
ATOM 780 O O . HIS A 1 96 ? 1.113 -3.630 -2.729 1.00 98.31 96 HIS A O 1
ATOM 786 N N . ASP A 1 97 ? 2.173 -2.343 -4.215 1.00 96.38 97 ASP A N 1
ATOM 787 C CA . ASP A 1 97 ? 3.326 -3.234 -4.334 1.00 96.38 97 ASP A CA 1
ATOM 788 C C . ASP A 1 97 ? 4.209 -3.207 -3.065 1.00 96.38 97 ASP A C 1
ATOM 790 O O . ASP A 1 97 ? 4.141 -2.252 -2.290 1.00 96.38 97 ASP A O 1
ATOM 794 N N . PRO A 1 98 ? 5.016 -4.243 -2.772 1.00 97.56 98 PRO A N 1
ATOM 795 C CA . PRO A 1 98 ? 5.442 -5.353 -3.633 1.00 97.56 98 PRO A CA 1
ATOM 796 C C . PRO A 1 98 ? 4.319 -6.307 -4.059 1.00 97.56 98 PRO A C 1
ATOM 798 O O . PRO A 1 98 ? 3.438 -6.621 -3.260 1.00 97.56 98 PRO A O 1
ATOM 801 N N . TYR A 1 99 ? 4.377 -6.819 -5.294 1.00 97.81 99 TYR A N 1
ATOM 802 C CA . TYR A 1 99 ? 3.411 -7.790 -5.831 1.00 97.81 99 TYR A CA 1
ATOM 803 C C . TYR A 1 99 ? 3.650 -9.197 -5.261 1.00 97.81 99 TYR A C 1
ATOM 805 O O . TYR A 1 99 ? 4.058 -10.127 -5.957 1.00 97.81 99 TYR A O 1
ATOM 813 N N . VAL A 1 100 ? 3.431 -9.338 -3.955 1.00 98.56 100 VAL A N 1
ATOM 814 C CA . VAL A 1 100 ? 3.661 -10.567 -3.197 1.00 98.56 100 VAL A CA 1
ATOM 815 C C . VAL A 1 100 ? 2.391 -10.950 -2.451 1.00 98.56 100 VAL A C 1
ATOM 817 O O . VAL A 1 100 ? 1.874 -10.164 -1.662 1.00 98.56 100 VAL A O 1
ATOM 820 N N . ALA A 1 101 ? 1.902 -12.170 -2.668 1.00 98.69 101 ALA A N 1
ATOM 821 C CA . ALA A 1 101 ? 0.693 -12.681 -2.023 1.00 98.69 101 ALA A CA 1
ATOM 822 C C . ALA A 1 101 ? 0.967 -13.965 -1.226 1.00 98.69 101 ALA A C 1
ATOM 824 O O . ALA A 1 101 ? 1.877 -14.727 -1.550 1.00 98.69 101 ALA A O 1
ATOM 825 N N . ARG A 1 102 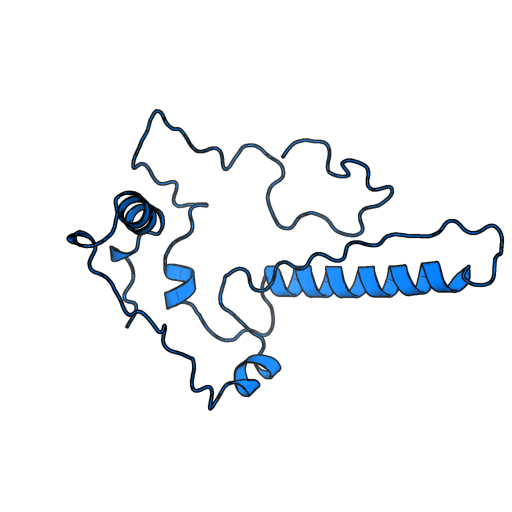? 0.139 -14.252 -0.210 1.00 98.62 102 ARG A N 1
ATOM 826 C CA . ARG A 1 102 ? 0.123 -15.567 0.467 1.00 98.62 102 ARG A CA 1
ATOM 827 C C . ARG A 1 102 ? -0.228 -16.674 -0.513 1.00 98.62 102 ARG A C 1
ATOM 829 O O . ARG A 1 102 ? -1.112 -16.483 -1.354 1.00 98.62 102 ARG A O 1
ATOM 836 N N . ARG A 1 103 ? 0.353 -17.865 -0.320 1.00 98.56 103 ARG A N 1
ATOM 837 C CA . ARG A 1 103 ? 0.107 -19.044 -1.169 1.00 98.56 103 ARG A CA 1
ATOM 838 C C . ARG A 1 103 ? -1.386 -19.313 -1.366 1.00 98.56 103 ARG A C 1
ATOM 840 O O . ARG A 1 103 ? -1.845 -19.453 -2.491 1.00 98.56 103 ARG A O 1
ATOM 847 N N . ARG A 1 104 ? -2.160 -19.245 -0.274 1.00 98.38 104 ARG A N 1
ATOM 848 C CA . ARG A 1 104 ? -3.618 -19.469 -0.283 1.00 98.38 104 ARG A CA 1
ATOM 849 C C . ARG A 1 104 ? -4.401 -18.567 -1.244 1.00 98.38 104 ARG A C 1
ATOM 851 O O . ARG A 1 104 ? -5.490 -18.945 -1.649 1.00 98.38 104 ARG A O 1
ATOM 858 N N . TYR A 1 105 ? -3.902 -17.360 -1.522 1.00 98.44 105 TYR A N 1
ATOM 859 C CA . TYR A 1 105 ? -4.545 -16.405 -2.426 1.00 98.44 105 TYR A CA 1
ATOM 860 C C . TYR A 1 105 ? -3.920 -16.439 -3.812 1.00 98.44 105 TYR A C 1
ATOM 862 O O . TYR A 1 105 ? -4.635 -16.265 -4.789 1.00 98.44 105 TYR A O 1
ATOM 870 N N . TRP A 1 106 ? -2.613 -16.692 -3.889 1.00 98.44 106 TRP A N 1
ATOM 871 C CA . TRP A 1 106 ? -1.901 -16.898 -5.144 1.00 98.44 106 TRP A CA 1
ATOM 872 C C . TRP A 1 106 ? -2.503 -18.056 -5.947 1.00 98.44 106 TRP A C 1
ATOM 874 O O . TRP A 1 106 ? -2.850 -17.890 -7.112 1.00 98.44 106 TRP A O 1
ATOM 884 N N . ASP A 1 107 ? -2.711 -19.204 -5.298 1.00 98.31 107 ASP A N 1
ATOM 885 C CA . ASP A 1 107 ? -3.192 -20.422 -5.958 1.00 98.31 107 ASP A CA 1
ATOM 886 C C . ASP A 1 107 ? -4.640 -20.293 -6.477 1.00 98.31 107 ASP A C 1
ATOM 888 O O . ASP A 1 107 ? -5.075 -21.090 -7.301 1.00 98.31 107 ASP A O 1
ATOM 892 N N . LEU A 1 108 ? -5.390 -19.257 -6.068 1.00 98.19 108 LEU A N 1
ATOM 893 C CA . LEU A 1 108 ? -6.723 -18.969 -6.622 1.00 98.19 108 LEU A CA 1
ATOM 894 C C . LEU A 1 108 ? -6.680 -18.513 -8.090 1.00 98.19 108 LEU A C 1
ATOM 896 O O . LEU A 1 108 ? -7.730 -18.444 -8.728 1.00 98.19 108 LEU A O 1
ATOM 900 N N . TYR A 1 109 ? -5.497 -18.177 -8.610 1.00 98.00 109 TYR A N 1
ATOM 901 C CA . TYR A 1 109 ? -5.307 -17.586 -9.935 1.00 98.00 109 TYR A CA 1
ATOM 902 C C . TYR A 1 109 ? -4.478 -18.463 -10.890 1.00 98.00 109 TYR A C 1
ATOM 904 O O . TYR A 1 109 ? -4.014 -17.948 -11.904 1.00 98.00 109 TYR A O 1
ATOM 912 N N . GLU A 1 110 ? -4.316 -19.767 -10.613 1.00 96.44 110 GLU A N 1
ATOM 913 C CA . GLU A 1 110 ? -3.535 -20.695 -11.460 1.00 96.44 110 GLU A CA 1
ATOM 914 C C . GLU A 1 110 ? -3.986 -20.676 -12.936 1.00 96.44 110 GLU A C 1
ATOM 916 O O . GLU A 1 110 ? -3.148 -20.607 -13.831 1.00 96.44 110 GLU A O 1
ATOM 921 N N . ASP A 1 111 ? -5.299 -20.601 -13.185 1.00 95.75 111 ASP A N 1
ATOM 922 C CA . ASP A 1 111 ? -5.899 -20.550 -14.530 1.00 95.75 111 ASP A CA 1
ATOM 923 C C . ASP A 1 111 ? -6.405 -19.143 -14.922 1.00 95.75 111 ASP A C 1
ATOM 925 O O . ASP A 1 111 ? -7.359 -18.996 -15.694 1.00 95.75 111 ASP A O 1
ATOM 929 N N . CYS A 1 112 ? -5.826 -18.074 -14.362 1.00 97.06 112 CYS A N 1
ATOM 930 C CA . CYS A 1 112 ? -6.282 -16.712 -14.643 1.00 97.06 112 CYS A CA 1
ATOM 931 C C . CYS A 1 112 ? -6.021 -16.324 -16.116 1.00 97.06 112 CYS A C 1
ATOM 933 O O . CYS A 1 112 ? -4.868 -16.249 -16.536 1.00 97.06 112 CYS A O 1
ATOM 935 N N . PRO A 1 113 ? -7.052 -15.976 -16.914 1.00 95.50 113 PRO A N 1
ATOM 936 C CA . PRO A 1 113 ? -6.859 -15.597 -18.317 1.00 95.50 113 PRO A CA 1
ATOM 937 C C . PRO A 1 113 ? -6.365 -14.151 -18.501 1.00 95.50 113 PRO A C 1
ATOM 939 O O . PRO A 1 113 ? -6.201 -13.700 -19.632 1.00 95.50 113 PRO A O 1
ATOM 942 N N . ALA A 1 114 ? -6.188 -13.393 -17.415 1.00 95.00 114 ALA A N 1
ATOM 943 C CA . ALA A 1 114 ? -5.922 -11.954 -17.428 1.00 95.00 114 ALA A CA 1
ATOM 944 C C . ALA A 1 114 ? -4.573 -11.599 -16.777 1.00 95.00 114 ALA A C 1
ATOM 946 O O . ALA A 1 114 ? -4.491 -10.638 -16.016 1.00 95.00 114 ALA A O 1
ATOM 947 N N . LEU A 1 115 ? -3.535 -12.392 -17.058 1.00 95.62 115 LEU A N 1
ATOM 948 C CA . LEU A 1 115 ? -2.168 -12.128 -16.590 1.00 95.62 115 LEU A CA 1
ATOM 949 C C . LEU A 1 115 ? -1.439 -11.086 -17.450 1.00 95.62 115 LEU A C 1
ATOM 951 O O . LEU A 1 115 ? -0.565 -10.386 -16.954 1.00 95.62 115 LEU A O 1
ATOM 955 N N . GLU A 1 116 ? -1.849 -10.937 -18.711 1.00 95.44 116 GLU A N 1
ATOM 956 C CA . GLU A 1 116 ? -1.257 -9.987 -19.654 1.00 95.44 116 GLU A CA 1
ATOM 957 C C . GLU A 1 116 ? -2.066 -8.681 -19.745 1.00 95.44 116 GLU A C 1
ATOM 959 O O . GLU A 1 116 ? -3.308 -8.709 -19.763 1.00 95.44 116 GLU A O 1
ATOM 964 N N . PRO A 1 117 ? -1.407 -7.513 -19.867 1.00 95.38 117 PRO A N 1
ATOM 965 C CA . PRO A 1 117 ? -2.100 -6.254 -20.085 1.00 95.38 117 PRO A CA 1
ATOM 966 C C . PRO A 1 117 ? -2.727 -6.206 -21.487 1.00 95.38 117 PRO A C 1
ATOM 968 O O . PRO A 1 117 ? -2.152 -6.645 -22.479 1.00 95.38 117 PRO A O 1
ATOM 971 N N . LYS A 1 118 ? -3.908 -5.583 -21.606 1.00 97.00 118 LYS A N 1
ATOM 972 C CA . LYS A 1 118 ? -4.595 -5.419 -22.907 1.00 97.00 118 LYS A CA 1
ATOM 973 C C . LYS A 1 118 ? -3.794 -4.594 -23.916 1.00 97.00 118 LYS A C 1
ATOM 975 O O . LYS A 1 118 ? -3.941 -4.780 -25.121 1.00 97.00 118 LYS A O 1
ATOM 980 N N . VAL A 1 119 ? -3.015 -3.637 -23.419 1.00 97.00 119 VAL A N 1
ATOM 981 C CA . VAL A 1 119 ? -2.091 -2.824 -24.208 1.00 97.00 119 VAL A CA 1
ATOM 982 C C . VAL A 1 119 ? -0.696 -3.248 -23.789 1.00 97.00 119 VAL A C 1
ATOM 984 O O . VAL A 1 119 ? -0.321 -3.056 -22.635 1.00 97.00 119 VAL A O 1
ATOM 987 N N . GLY A 1 120 ? 0.032 -3.862 -24.717 1.00 95.00 120 GLY A N 1
ATOM 988 C CA . GLY A 1 120 ? 1.398 -4.307 -24.474 1.00 95.00 120 GLY A CA 1
ATOM 989 C C . GLY A 1 120 ? 2.383 -3.147 -24.334 1.00 95.00 120 GLY A C 1
ATOM 990 O O . GLY A 1 120 ? 2.021 -1.968 -24.376 1.00 95.00 120 GLY A O 1
ATOM 991 N N . PHE A 1 121 ? 3.657 -3.503 -24.204 1.00 93.94 121 PHE A N 1
ATOM 992 C CA . PHE A 1 121 ? 4.752 -2.550 -24.079 1.00 93.94 121 PHE A CA 1
ATOM 993 C C . PHE A 1 121 ? 4.779 -1.524 -25.227 1.00 93.94 121 PHE A C 1
ATOM 995 O O . PHE A 1 121 ? 4.745 -1.876 -26.410 1.00 93.94 121 PHE A O 1
ATOM 1002 N N . ILE A 1 122 ? 4.882 -0.241 -24.868 1.00 95.81 122 ILE A N 1
ATOM 1003 C CA . ILE A 1 122 ? 5.064 0.867 -25.808 1.00 95.81 122 ILE A CA 1
ATOM 1004 C C . ILE A 1 122 ? 6.507 1.366 -25.658 1.00 95.81 122 ILE A C 1
ATOM 1006 O O . ILE A 1 122 ? 6.860 1.854 -24.580 1.00 95.81 122 ILE A O 1
ATOM 1010 N N . PRO A 1 123 ? 7.333 1.282 -26.720 1.00 95.12 123 PRO A N 1
ATOM 1011 C CA . PRO A 1 123 ? 8.707 1.771 -26.697 1.00 95.12 123 PRO A CA 1
ATOM 1012 C C . PRO A 1 123 ? 8.818 3.225 -26.232 1.00 95.12 123 PRO A C 1
ATOM 1014 O O . PRO A 1 123 ? 7.965 4.055 -26.546 1.00 95.12 123 PRO A O 1
ATOM 1017 N N . TYR A 1 124 ? 9.896 3.534 -25.511 1.00 94.94 124 TYR A N 1
ATOM 1018 C CA . TYR A 1 124 ? 10.133 4.836 -24.882 1.00 94.94 124 TYR A CA 1
ATOM 1019 C C . TYR A 1 124 ? 9.955 6.032 -25.834 1.00 94.94 124 TYR A C 1
ATOM 1021 O O . TYR A 1 124 ? 9.326 7.025 -25.481 1.00 94.94 124 TYR A O 1
ATOM 1029 N N . ASP A 1 125 ? 10.468 5.935 -27.059 1.00 97.12 125 ASP A N 1
ATOM 1030 C CA . ASP A 1 125 ? 10.391 6.978 -28.089 1.00 97.12 125 ASP A CA 1
ATOM 1031 C C . ASP A 1 125 ? 8.965 7.220 -28.616 1.00 97.12 125 ASP A C 1
ATOM 1033 O O . ASP A 1 125 ? 8.691 8.264 -29.210 1.00 97.12 125 ASP A O 1
ATOM 1037 N N . LYS A 1 126 ? 8.051 6.277 -28.369 1.00 98.00 126 LYS A N 1
ATOM 1038 C CA . LYS A 1 126 ? 6.628 6.344 -28.727 1.00 98.00 126 LYS A CA 1
ATOM 1039 C C . LYS A 1 126 ? 5.721 6.708 -27.551 1.00 98.00 126 LYS A C 1
ATOM 1041 O O . LYS A 1 126 ? 4.523 6.888 -27.758 1.00 98.00 126 LYS A O 1
ATOM 1046 N N . GLN A 1 127 ? 6.268 6.805 -26.341 1.00 98.19 127 GLN A N 1
ATOM 1047 C CA . GLN A 1 127 ? 5.538 7.251 -25.158 1.00 98.19 127 GLN A CA 1
ATOM 1048 C C . GLN A 1 127 ? 5.305 8.765 -25.184 1.00 98.19 127 GLN A C 1
ATOM 1050 O O . GLN A 1 127 ? 6.117 9.522 -25.722 1.00 98.19 127 GLN A O 1
ATOM 1055 N N . ASP A 1 128 ? 4.224 9.220 -24.550 1.00 98.44 128 ASP A N 1
ATOM 1056 C CA . ASP A 1 128 ? 4.008 10.646 -24.308 1.00 98.44 128 ASP A CA 1
ATOM 1057 C C . ASP A 1 128 ? 5.041 11.207 -23.300 1.00 98.44 128 ASP A C 1
ATOM 1059 O O . ASP A 1 128 ? 5.662 10.443 -22.548 1.00 98.44 128 ASP A O 1
ATOM 1063 N N . PRO A 1 129 ? 5.234 12.539 -23.234 1.00 98.12 129 PRO A N 1
ATOM 1064 C CA . PRO A 1 129 ? 6.273 13.134 -22.393 1.00 98.12 129 PRO A CA 1
ATOM 1065 C C . PRO A 1 129 ? 6.184 12.771 -20.904 1.00 98.12 129 PRO A C 1
ATOM 1067 O O . PRO A 1 129 ? 7.215 12.677 -20.234 1.00 98.12 129 PRO A O 1
ATOM 1070 N N . HIS A 1 130 ? 4.980 12.567 -20.361 1.00 97.88 130 HIS A N 1
ATOM 1071 C CA . HIS A 1 130 ? 4.832 12.192 -18.959 1.00 97.88 130 HIS A CA 1
ATOM 1072 C C . HIS A 1 130 ? 5.204 10.725 -18.736 1.00 97.88 130 HIS A C 1
ATOM 1074 O O . HIS A 1 130 ? 5.968 10.426 -17.817 1.00 97.88 130 HIS A O 1
ATOM 1080 N N . SER A 1 131 ? 4.753 9.825 -19.607 1.00 97.44 131 SER A N 1
ATOM 1081 C CA . SER A 1 131 ? 5.113 8.403 -19.540 1.00 97.44 131 SER A CA 1
ATOM 1082 C C . SER A 1 131 ? 6.619 8.181 -19.711 1.00 97.44 131 SER A C 1
ATOM 1084 O O . SER A 1 131 ? 7.220 7.412 -18.962 1.00 97.44 131 SER A O 1
ATOM 1086 N N . GLN A 1 132 ? 7.279 8.946 -20.588 1.00 96.69 132 GLN A N 1
ATOM 1087 C CA . GLN A 1 132 ? 8.744 8.958 -20.691 1.00 96.69 132 GLN A CA 1
ATOM 1088 C C . GLN A 1 132 ? 9.429 9.354 -19.374 1.00 96.69 132 GLN A C 1
ATOM 1090 O O . GLN A 1 132 ? 10.453 8.779 -18.996 1.00 96.69 132 GLN A O 1
ATOM 1095 N N . ARG A 1 133 ? 8.883 10.336 -18.646 1.00 95.56 133 ARG A N 1
ATOM 1096 C CA . ARG A 1 133 ? 9.389 10.700 -17.314 1.00 95.56 133 ARG A CA 1
ATOM 1097 C C . ARG A 1 133 ? 9.198 9.552 -16.317 1.00 95.56 133 ARG A C 1
ATOM 1099 O O . ARG A 1 133 ? 10.106 9.306 -15.528 1.00 95.56 133 ARG A O 1
ATOM 1106 N N . LEU A 1 134 ? 8.057 8.859 -16.346 1.00 95.25 134 LEU A N 1
ATOM 1107 C CA . LEU A 1 134 ? 7.770 7.730 -15.449 1.00 95.25 134 LEU A CA 1
ATOM 1108 C C . LEU A 1 134 ? 8.683 6.527 -15.702 1.00 95.25 134 LEU A C 1
ATOM 1110 O O . LEU A 1 134 ? 9.127 5.903 -14.742 1.00 95.25 134 LEU A O 1
ATOM 1114 N N . TYR A 1 135 ? 9.023 6.247 -16.962 1.00 94.56 135 TYR A N 1
ATOM 1115 C CA . TYR A 1 135 ? 9.974 5.190 -17.324 1.00 94.56 135 TYR A CA 1
ATOM 1116 C C . TYR A 1 135 ? 11.335 5.429 -16.663 1.00 94.56 135 TYR A C 1
ATOM 1118 O O . TYR A 1 135 ? 11.875 4.541 -16.011 1.00 94.56 135 TYR A O 1
ATOM 1126 N N . ARG A 1 136 ? 11.851 6.663 -16.743 1.00 93.19 136 ARG A N 1
ATOM 1127 C CA . ARG A 1 136 ? 13.103 7.041 -16.067 1.00 93.19 136 ARG A CA 1
ATOM 1128 C C . ARG A 1 136 ? 12.982 7.007 -14.544 1.00 93.19 136 ARG A C 1
ATOM 1130 O O . ARG A 1 136 ? 13.903 6.571 -13.866 1.00 93.19 136 ARG A O 1
ATOM 1137 N N . ALA A 1 137 ? 11.858 7.470 -13.995 1.00 92.75 137 ALA A N 1
ATOM 1138 C CA . ALA A 1 137 ? 11.635 7.463 -12.549 1.00 92.75 137 ALA A CA 1
ATOM 1139 C C . ALA A 1 137 ? 11.638 6.034 -11.976 1.00 92.75 137 ALA A C 1
ATOM 1141 O O . ALA A 1 137 ? 12.204 5.809 -10.905 1.00 92.75 137 ALA A O 1
ATOM 1142 N N . SER A 1 138 ? 11.069 5.090 -12.730 1.00 93.31 138 SER A N 1
ATOM 1143 C CA . SER A 1 138 ? 10.923 3.680 -12.355 1.00 93.31 138 SER A CA 1
ATOM 1144 C C . SER A 1 138 ? 12.139 2.817 -12.705 1.00 93.31 138 SER A C 1
ATOM 1146 O O . SER A 1 138 ? 12.060 1.601 -12.554 1.00 93.31 138 SER A O 1
ATOM 1148 N N . ASP A 1 139 ? 13.239 3.422 -13.172 1.00 92.06 139 ASP A N 1
ATOM 1149 C CA . ASP A 1 139 ? 14.486 2.716 -13.507 1.00 92.06 139 ASP A CA 1
ATOM 1150 C C . ASP A 1 139 ? 14.253 1.529 -14.462 1.00 92.06 139 ASP A C 1
ATOM 1152 O O . ASP A 1 139 ? 14.731 0.420 -14.248 1.00 92.06 139 ASP A O 1
ATOM 1156 N N . TYR A 1 140 ? 13.398 1.739 -15.471 1.00 86.75 140 TYR A N 1
ATOM 1157 C CA . TYR A 1 140 ? 12.794 0.636 -16.223 1.00 86.75 140 TYR A CA 1
ATOM 1158 C C . TYR A 1 140 ? 13.794 -0.203 -17.033 1.00 86.75 140 TYR A C 1
ATOM 11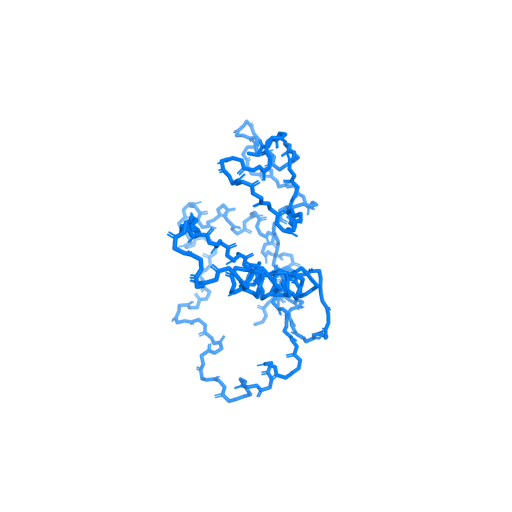60 O O . TYR A 1 140 ? 13.543 -1.375 -17.284 1.00 86.75 140 TYR A O 1
ATOM 1168 N N . ASP A 1 141 ? 14.903 0.398 -17.459 1.00 88.38 141 ASP A N 1
ATOM 1169 C CA . ASP A 1 141 ? 15.947 -0.211 -18.282 1.00 88.38 141 ASP A CA 1
ATOM 1170 C C . ASP A 1 141 ? 16.918 -1.086 -17.478 1.00 88.38 141 ASP A C 1
ATOM 1172 O O . ASP A 1 141 ? 17.643 -1.892 -18.062 1.00 88.38 141 ASP A O 1
ATOM 1176 N N . SER A 1 142 ? 16.905 -0.965 -16.149 1.00 89.25 142 SER A N 1
ATOM 1177 C CA . SER A 1 142 ? 17.760 -1.737 -15.243 1.00 89.25 142 SER A CA 1
ATOM 1178 C C . SER A 1 142 ? 17.207 -3.128 -14.903 1.00 89.25 142 SER A C 1
ATOM 1180 O O . SER A 1 142 ? 17.907 -3.921 -14.270 1.00 89.25 142 SER A O 1
ATOM 1182 N N . PHE A 1 143 ? 15.974 -3.451 -15.312 1.00 88.56 143 PHE A N 1
ATOM 1183 C CA . PHE A 1 143 ? 15.300 -4.708 -14.977 1.00 88.56 143 PHE A CA 1
ATOM 1184 C C . PHE A 1 143 ? 14.893 -5.481 -16.230 1.00 88.56 143 PHE A C 1
ATOM 1186 O O . PHE A 1 143 ? 14.304 -4.926 -17.155 1.00 88.56 143 PHE A O 1
ATOM 1193 N N . ASP A 1 144 ? 15.168 -6.785 -16.227 1.00 84.50 144 ASP A N 1
ATOM 1194 C CA . ASP A 1 144 ? 14.650 -7.708 -17.234 1.00 84.50 144 ASP A CA 1
ATOM 1195 C C . ASP A 1 144 ? 13.249 -8.168 -16.819 1.00 84.50 144 ASP A C 1
ATOM 1197 O O . ASP A 1 144 ? 13.080 -8.915 -15.851 1.00 84.50 144 ASP A O 1
ATOM 1201 N N . ILE A 1 145 ? 12.242 -7.660 -17.523 1.00 78.94 145 ILE A N 1
ATOM 1202 C CA . ILE A 1 145 ? 10.836 -8.004 -17.330 1.00 78.94 145 ILE A CA 1
ATOM 1203 C C . ILE A 1 145 ? 10.394 -8.640 -18.635 1.00 78.94 145 ILE A C 1
ATOM 1205 O O . ILE A 1 145 ? 10.150 -7.943 -19.620 1.00 78.94 145 ILE A O 1
ATOM 1209 N N . ASN A 1 146 ? 10.407 -9.970 -18.626 1.00 57.47 146 ASN A N 1
ATOM 1210 C CA . ASN A 1 146 ? 10.005 -10.801 -19.755 1.00 57.47 146 ASN A CA 1
ATOM 1211 C C . ASN A 1 146 ? 8.504 -10.689 -20.017 1.00 57.47 146 ASN A C 1
ATOM 1213 O O . ASN A 1 146 ? 7.745 -10.715 -19.021 1.00 57.47 146 ASN A O 1
#

Radius of gyration: 20.86 Å; chains: 1; bounding box: 48×43×54 Å